Protein AF-A0A7C5HYQ5-F1 (afdb_monomer)

pLDDT: mean 94.08, std 6.91, range [64.81, 98.75]

Mean predicted aligned error: 3.73 Å

Structure (mmCIF, N/CA/C/O backbone):
data_AF-A0A7C5HYQ5-F1
#
_entry.id   AF-A0A7C5HYQ5-F1
#
loop_
_atom_site.group_PDB
_atom_site.id
_atom_site.type_symbol
_atom_site.label_atom_id
_atom_site.label_alt_id
_atom_site.label_comp_id
_atom_site.label_asym_id
_atom_site.label_entity_id
_atom_site.label_seq_id
_atom_site.pdbx_PDB_ins_code
_atom_site.Cartn_x
_atom_site.Cartn_y
_atom_site.Cartn_z
_atom_site.occupancy
_atom_site.B_iso_or_equiv
_atom_site.auth_seq_id
_atom_site.auth_comp_id
_atom_site.auth_asym_id
_atom_site.auth_atom_id
_atom_site.pdbx_PDB_model_num
ATOM 1 N N . MET A 1 1 ? 16.938 24.175 1.590 1.00 78.00 1 MET A N 1
ATOM 2 C CA . MET A 1 1 ? 16.754 23.064 0.630 1.00 78.00 1 MET A CA 1
ATOM 3 C C . MET A 1 1 ? 16.120 21.910 1.388 1.00 78.00 1 MET A C 1
ATOM 5 O O . MET A 1 1 ? 16.580 21.630 2.487 1.00 78.00 1 MET A O 1
ATOM 9 N N . PHE A 1 2 ? 15.041 21.316 0.879 1.00 92.00 2 PHE A N 1
ATOM 10 C CA . PHE A 1 2 ? 14.343 20.216 1.556 1.00 92.00 2 PHE A CA 1
ATOM 11 C C . PHE A 1 2 ? 14.995 18.871 1.205 1.00 92.00 2 PHE A C 1
ATOM 13 O O . PHE A 1 2 ? 15.490 18.707 0.092 1.00 92.00 2 PHE A O 1
ATOM 20 N N . GLN A 1 3 ? 15.008 17.929 2.150 1.00 93.75 3 GLN A N 1
ATOM 21 C CA . GLN A 1 3 ? 15.543 16.574 1.974 1.00 93.75 3 GLN A CA 1
ATOM 22 C C . GLN A 1 3 ? 14.424 15.535 2.110 1.00 93.75 3 GLN A C 1
ATOM 24 O O . GLN A 1 3 ? 13.408 15.799 2.756 1.00 93.75 3 GLN A O 1
ATOM 29 N N . ARG A 1 4 ? 14.619 14.346 1.525 1.00 94.75 4 ARG A N 1
ATOM 30 C CA . ARG A 1 4 ? 13.696 13.216 1.703 1.00 94.75 4 ARG A CA 1
ATOM 31 C C . ARG A 1 4 ? 13.694 12.718 3.149 1.00 94.75 4 ARG A C 1
ATOM 33 O O . ARG A 1 4 ? 14.710 12.782 3.840 1.00 94.75 4 ARG A O 1
ATOM 40 N N . LEU A 1 5 ? 12.570 12.152 3.580 1.00 95.19 5 LEU A N 1
ATOM 41 C CA . LEU A 1 5 ? 12.457 11.532 4.900 1.00 95.19 5 LEU A CA 1
ATOM 42 C C . LEU A 1 5 ? 13.320 10.264 4.982 1.00 95.19 5 LEU A C 1
ATOM 44 O O . LEU A 1 5 ? 13.387 9.480 4.025 1.00 95.19 5 LEU A O 1
ATOM 48 N N . ARG A 1 6 ? 13.954 10.033 6.138 1.00 94.50 6 ARG A N 1
ATOM 49 C CA . ARG A 1 6 ? 14.687 8.788 6.419 1.00 94.50 6 ARG A CA 1
ATOM 50 C C . ARG A 1 6 ? 13.761 7.586 6.189 1.00 94.50 6 ARG A C 1
ATOM 52 O O . ARG A 1 6 ? 12.589 7.634 6.536 1.00 94.50 6 ARG A O 1
ATOM 59 N N . GLY A 1 7 ? 14.284 6.537 5.555 1.00 94.25 7 GLY A N 1
ATOM 60 C CA . GLY A 1 7 ? 13.516 5.327 5.222 1.00 94.25 7 GLY A CA 1
ATOM 61 C C . GLY A 1 7 ? 12.659 5.415 3.948 1.00 94.25 7 GLY A C 1
ATOM 62 O O . GLY A 1 7 ? 12.177 4.392 3.473 1.00 94.25 7 GLY A O 1
ATOM 63 N N . THR A 1 8 ? 12.512 6.593 3.328 1.00 95.62 8 THR A N 1
ATOM 64 C CA . THR A 1 8 ? 11.744 6.761 2.073 1.00 95.62 8 THR A CA 1
ATOM 65 C C . THR A 1 8 ? 12.644 6.780 0.838 1.00 95.62 8 THR A C 1
ATOM 67 O O . THR A 1 8 ? 13.840 7.033 0.953 1.00 95.62 8 THR A O 1
ATOM 70 N N . ARG A 1 9 ? 12.107 6.499 -0.356 1.00 95.75 9 ARG A N 1
ATOM 71 C CA . ARG A 1 9 ? 12.873 6.478 -1.615 1.00 95.75 9 ARG A CA 1
ATOM 72 C C . ARG A 1 9 ? 12.172 7.288 -2.697 1.00 95.75 9 ARG A C 1
ATOM 74 O O . ARG A 1 9 ? 10.980 7.082 -2.929 1.00 95.75 9 ARG A O 1
ATOM 81 N N . ASP A 1 10 ? 12.948 8.119 -3.379 1.00 96.31 10 ASP A N 1
ATOM 82 C CA . ASP A 1 10 ? 12.584 8.683 -4.674 1.00 96.31 10 ASP A CA 1
ATOM 83 C C . ASP A 1 10 ? 13.020 7.701 -5.765 1.00 96.31 10 ASP A C 1
ATOM 85 O O . ASP A 1 10 ? 14.042 7.035 -5.618 1.00 96.31 10 ASP A O 1
ATOM 89 N N . PHE A 1 11 ? 12.226 7.575 -6.826 1.00 96.50 11 PHE A N 1
ATOM 90 C CA . PHE A 1 11 ? 12.563 6.750 -7.986 1.00 96.50 11 PHE A CA 1
ATOM 91 C C . PHE A 1 11 ? 12.657 7.663 -9.201 1.00 96.50 11 PHE A C 1
ATOM 93 O O . PHE A 1 11 ? 11.637 8.177 -9.670 1.00 96.50 11 PHE A O 1
ATOM 100 N N . TYR A 1 12 ? 13.871 7.864 -9.705 1.00 97.44 12 TYR A N 1
ATOM 101 C CA . TYR A 1 12 ? 14.110 8.652 -10.912 1.00 97.44 12 TYR A CA 1
ATOM 102 C C . TYR A 1 12 ? 13.718 7.860 -12.173 1.00 97.44 12 TYR A C 1
ATOM 104 O O . TYR A 1 12 ? 13.448 6.659 -12.078 1.00 97.44 12 TYR A O 1
ATOM 112 N N . PRO A 1 13 ? 13.641 8.490 -13.364 1.00 98.44 13 PRO A N 1
ATOM 113 C CA . PRO A 1 13 ? 13.086 7.850 -14.559 1.00 98.44 13 PRO A CA 1
ATOM 114 C C . PRO A 1 13 ? 13.658 6.463 -14.885 1.00 98.44 13 PRO A C 1
ATOM 116 O O . PRO A 1 13 ? 12.893 5.554 -15.201 1.00 98.44 13 PRO A O 1
ATOM 119 N N . GLU A 1 14 ? 14.969 6.268 -14.751 1.00 97.94 14 GLU A N 1
ATOM 120 C CA . GLU A 1 14 ? 15.638 4.987 -15.025 1.00 97.94 14 GLU A CA 1
ATOM 121 C C . GLU A 1 14 ? 15.231 3.891 -14.025 1.00 97.94 14 GLU A C 1
ATOM 123 O O . GLU A 1 14 ? 14.834 2.789 -14.414 1.00 97.94 14 GLU A O 1
ATOM 128 N N . GLU A 1 15 ? 15.235 4.209 -12.728 1.00 98.00 15 GLU A N 1
ATOM 129 C CA . GLU A 1 15 ? 14.816 3.291 -11.663 1.00 98.00 15 GLU A CA 1
ATOM 130 C C . GLU A 1 15 ? 13.320 2.970 -11.762 1.00 98.00 15 GLU A C 1
ATOM 132 O O . GLU A 1 15 ? 12.889 1.827 -11.573 1.00 98.00 15 GLU A O 1
ATOM 137 N N . MET A 1 16 ? 12.512 3.977 -12.099 1.00 98.19 16 MET A N 1
ATOM 138 C CA . MET A 1 16 ? 11.075 3.820 -12.267 1.00 98.19 16 MET A CA 1
ATOM 139 C C . MET A 1 16 ? 10.743 2.987 -13.511 1.00 98.19 16 MET A C 1
ATOM 141 O O . MET A 1 16 ? 9.811 2.184 -13.468 1.00 98.19 16 MET A O 1
ATOM 145 N N . ALA A 1 17 ? 11.519 3.100 -14.593 1.00 98.50 17 ALA A N 1
ATOM 146 C CA . ALA A 1 17 ? 11.376 2.248 -15.772 1.00 98.50 17 ALA A CA 1
ATOM 147 C C . ALA A 1 17 ? 11.637 0.771 -15.433 1.00 98.50 17 ALA A C 1
ATOM 149 O O . ALA A 1 17 ? 10.830 -0.098 -15.779 1.00 98.50 17 ALA A O 1
ATOM 150 N N . ALA A 1 18 ? 12.709 0.486 -14.686 1.00 98.19 18 ALA A N 1
ATOM 151 C CA . ALA A 1 18 ? 13.002 -0.863 -14.207 1.00 98.19 18 ALA A CA 1
ATOM 152 C C . ALA A 1 18 ? 11.884 -1.400 -13.295 1.00 98.19 18 ALA A C 1
ATOM 154 O O . ALA A 1 18 ? 11.398 -2.519 -13.487 1.00 98.19 18 ALA A O 1
ATOM 155 N N . ARG A 1 19 ? 11.401 -0.581 -12.353 1.00 97.88 19 ARG A N 1
ATOM 156 C CA . ARG A 1 19 ? 10.282 -0.935 -11.468 1.00 97.88 19 ARG A CA 1
ATOM 157 C C . ARG A 1 19 ? 8.997 -1.228 -12.244 1.00 97.88 19 ARG A C 1
ATOM 159 O O . ARG A 1 19 ? 8.334 -2.229 -11.978 1.00 97.88 19 ARG A O 1
ATOM 166 N N . ASN A 1 20 ? 8.665 -0.396 -13.229 1.00 98.38 20 ASN A N 1
ATOM 167 C CA . ASN A 1 20 ? 7.489 -0.582 -14.075 1.00 98.38 20 ASN A CA 1
ATOM 168 C C . ASN A 1 20 ? 7.566 -1.872 -14.892 1.00 98.38 20 ASN A C 1
A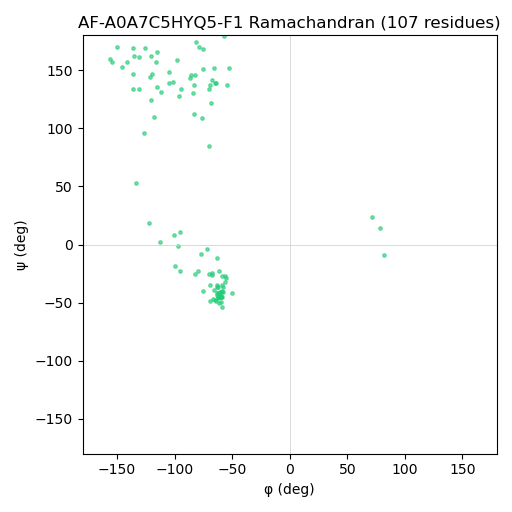TOM 170 O O . ASN A 1 20 ? 6.551 -2.552 -15.034 1.00 98.38 20 ASN A O 1
ATOM 174 N N . LYS A 1 21 ? 8.757 -2.254 -15.373 1.00 98.62 21 LYS A N 1
ATOM 175 C CA . LYS A 1 21 ? 8.964 -3.538 -16.057 1.00 98.62 21 LYS A CA 1
ATOM 176 C C . LYS A 1 21 ? 8.618 -4.721 -15.147 1.00 98.62 21 LYS A C 1
ATOM 178 O O . LYS A 1 21 ? 7.902 -5.622 -15.576 1.00 98.62 21 LYS A O 1
ATOM 183 N N . VAL A 1 22 ? 9.064 -4.699 -13.890 1.00 98.50 22 VAL A N 1
ATOM 184 C CA . VAL A 1 22 ? 8.735 -5.745 -12.904 1.00 98.50 22 VAL A CA 1
ATOM 185 C C . VAL A 1 22 ? 7.237 -5.760 -12.597 1.00 98.50 22 VAL A C 1
ATOM 187 O O . VAL A 1 22 ? 6.605 -6.812 -12.654 1.00 98.50 22 VAL A O 1
ATOM 190 N N . PHE A 1 23 ? 6.642 -4.598 -12.325 1.00 98.38 23 PHE A N 1
ATOM 191 C CA . PHE A 1 23 ? 5.215 -4.500 -12.008 1.00 98.38 23 PHE A CA 1
ATOM 192 C C . PHE A 1 23 ? 4.324 -4.939 -13.170 1.00 98.38 23 PHE A C 1
ATOM 194 O O . PHE A 1 23 ? 3.294 -5.566 -12.937 1.00 98.38 23 PHE A O 1
ATOM 201 N N . LYS A 1 24 ? 4.732 -4.669 -14.414 1.00 98.69 24 LYS A N 1
ATOM 202 C CA . LYS A 1 24 ? 4.058 -5.179 -15.609 1.00 98.69 24 LYS A CA 1
ATOM 203 C C . LYS A 1 24 ? 4.034 -6.710 -15.622 1.00 98.69 24 LYS A C 1
ATOM 205 O O . LYS A 1 24 ? 2.963 -7.284 -15.760 1.00 98.69 24 LYS A O 1
ATOM 210 N N . ILE A 1 25 ? 5.174 -7.363 -15.388 1.00 98.75 25 ILE A N 1
ATOM 211 C CA . ILE A 1 25 ? 5.256 -8.833 -15.347 1.00 98.75 25 ILE A CA 1
ATOM 212 C C . ILE A 1 25 ? 4.366 -9.408 -14.237 1.00 98.75 25 ILE A C 1
ATOM 214 O O . ILE A 1 25 ? 3.689 -10.412 -14.459 1.00 98.75 25 ILE A O 1
ATOM 218 N N . ILE A 1 26 ? 4.338 -8.779 -13.056 1.00 98.56 26 ILE A N 1
ATOM 219 C CA . ILE A 1 26 ? 3.481 -9.209 -11.939 1.00 98.56 26 ILE A CA 1
ATOM 220 C C . ILE A 1 26 ? 2.003 -9.137 -12.336 1.00 98.56 26 ILE A C 1
ATOM 222 O O . ILE A 1 26 ? 1.300 -10.136 -12.184 1.00 98.56 26 ILE A O 1
ATOM 226 N N . ARG A 1 27 ? 1.548 -7.998 -12.882 1.00 98.69 27 ARG A N 1
ATOM 227 C CA . ARG A 1 27 ? 0.157 -7.817 -13.335 1.00 98.69 27 ARG A CA 1
ATOM 228 C C . ARG A 1 27 ? -0.226 -8.833 -14.399 1.00 98.69 27 ARG A C 1
ATOM 230 O O . ARG A 1 27 ? -1.160 -9.598 -14.192 1.00 98.69 27 ARG A O 1
ATOM 237 N N . GLU A 1 28 ? 0.558 -8.918 -15.473 1.00 98.69 28 GLU A N 1
ATOM 238 C CA . GLU A 1 28 ? 0.298 -9.853 -16.573 1.00 98.69 28 GLU A CA 1
ATOM 239 C C . GLU A 1 28 ? 0.256 -11.303 -16.078 1.00 98.69 28 GLU A C 1
ATOM 241 O O . GLU A 1 28 ? -0.525 -12.116 -16.562 1.00 98.69 28 GLU A O 1
ATOM 246 N N . THR A 1 29 ? 1.096 -11.653 -15.101 1.00 98.75 29 THR A N 1
ATOM 247 C CA . THR A 1 29 ? 1.079 -12.990 -14.503 1.00 98.75 29 THR A CA 1
ATOM 248 C C . THR A 1 29 ? -0.184 -13.216 -13.685 1.00 98.75 29 THR A C 1
ATOM 250 O O . THR A 1 29 ? -0.844 -14.228 -13.888 1.00 98.75 29 THR A O 1
ATOM 253 N N . ALA A 1 30 ? -0.564 -12.292 -12.805 1.00 98.69 30 ALA A N 1
ATOM 254 C CA . ALA A 1 30 ? -1.783 -12.414 -12.010 1.00 98.69 30 ALA A CA 1
ATOM 255 C C . ALA A 1 30 ? -3.038 -12.525 -12.901 1.00 98.69 30 ALA A C 1
ATOM 257 O O . ALA A 1 30 ? -3.865 -13.422 -12.707 1.00 98.69 30 ALA A O 1
ATOM 258 N N . GLU A 1 31 ? -3.127 -11.685 -13.934 1.00 98.38 31 GLU A N 1
ATOM 259 C CA . GLU A 1 31 ? -4.221 -11.662 -14.910 1.00 98.38 31 GLU A CA 1
ATOM 260 C C . GLU A 1 31 ? -4.312 -12.962 -15.718 1.00 98.38 31 GLU A C 1
ATOM 262 O O . GLU A 1 31 ? -5.406 -13.505 -15.873 1.00 98.38 31 GLU A O 1
ATOM 267 N N . ARG A 1 32 ? -3.179 -13.539 -16.158 1.00 98.62 32 ARG A N 1
ATOM 268 C CA . ARG A 1 32 ? -3.162 -14.857 -16.830 1.00 98.62 32 ARG A CA 1
ATOM 269 C C . ARG A 1 32 ? -3.738 -15.976 -15.964 1.00 98.62 32 ARG A C 1
ATOM 271 O O . ARG A 1 32 ? -4.253 -16.954 -16.496 1.00 98.62 32 ARG A O 1
ATOM 278 N N . TYR A 1 33 ? -3.666 -15.837 -14.642 1.00 98.50 33 TYR A N 1
ATOM 279 C CA . TYR A 1 33 ? -4.268 -16.770 -13.692 1.00 98.50 33 TYR A CA 1
ATOM 280 C C . TYR A 1 33 ? -5.660 -16.321 -13.223 1.00 98.50 33 TYR A C 1
ATOM 282 O O . TYR A 1 33 ? -6.201 -16.917 -12.295 1.00 98.50 33 TYR A O 1
ATOM 290 N N . GLY A 1 34 ? -6.278 -15.311 -13.836 1.00 98.25 34 GLY A N 1
ATOM 291 C CA . GLY A 1 34 ? -7.633 -14.859 -13.512 1.00 98.25 34 GLY A CA 1
ATOM 292 C C . GLY A 1 34 ? -7.753 -14.137 -12.168 1.00 98.25 34 GLY A C 1
ATOM 293 O O . GLY A 1 34 ? -8.826 -14.154 -11.567 1.00 98.25 34 GLY A O 1
ATOM 294 N N . PHE A 1 35 ? -6.662 -13.559 -11.658 1.00 98.75 35 PHE A N 1
ATOM 295 C CA . PHE A 1 35 ? -6.731 -12.619 -10.542 1.00 98.75 35 PHE A CA 1
ATOM 296 C C . PHE A 1 35 ? -7.096 -11.218 -11.048 1.00 98.75 35 PHE A C 1
ATOM 298 O O . PHE A 1 35 ? -6.677 -10.811 -12.128 1.00 98.75 35 PHE A O 1
ATOM 305 N N . VAL A 1 36 ? -7.848 -10.472 -10.241 1.00 97.94 36 VAL A N 1
ATOM 306 C CA . VAL A 1 36 ? -8.310 -9.110 -10.544 1.00 97.94 36 VAL A CA 1
ATOM 307 C C . VAL A 1 36 ? -7.619 -8.112 -9.615 1.00 97.94 36 VAL A C 1
ATOM 309 O O . VAL A 1 36 ? -7.560 -8.340 -8.403 1.00 97.94 36 VAL A O 1
ATOM 312 N N . GLU A 1 37 ? -7.073 -7.027 -10.172 1.00 98.31 37 GLU A N 1
ATOM 313 C CA . GLU A 1 37 ? -6.364 -6.007 -9.389 1.00 98.31 37 GLU A CA 1
ATOM 314 C C . GLU A 1 37 ? -7.356 -5.219 -8.526 1.00 98.31 37 GLU A C 1
ATOM 316 O O . GLU A 1 37 ? -8.414 -4.789 -8.990 1.00 98.31 37 GLU A O 1
ATOM 321 N N . ILE A 1 38 ? -7.007 -5.018 -7.258 1.00 97.94 38 ILE A N 1
ATOM 322 C CA . ILE A 1 38 ? -7.766 -4.207 -6.305 1.00 97.94 38 ILE A CA 1
ATOM 323 C C . ILE A 1 38 ? -6.841 -3.230 -5.580 1.00 97.94 38 ILE A C 1
ATOM 325 O O . ILE A 1 38 ? -5.626 -3.422 -5.499 1.00 97.94 38 ILE A O 1
ATOM 329 N N . VAL A 1 39 ? -7.429 -2.191 -4.993 1.00 97.06 39 VAL A N 1
ATOM 330 C CA . VAL A 1 39 ? -6.715 -1.216 -4.168 1.00 97.06 39 VAL A CA 1
ATOM 331 C C . VAL A 1 39 ? -7.617 -0.723 -3.039 1.00 97.06 39 VAL A C 1
ATOM 333 O O . VAL A 1 39 ? -8.843 -0.713 -3.165 1.00 97.06 39 VAL A O 1
ATOM 336 N N . SER A 1 40 ? -7.009 -0.301 -1.936 1.00 96.25 40 SER A N 1
ATOM 337 C CA . SER A 1 40 ? -7.658 0.461 -0.869 1.00 96.25 40 SER A CA 1
ATOM 338 C C . SER A 1 40 ? -6.874 1.753 -0.619 1.00 96.25 40 SER A C 1
ATOM 340 O O . SER A 1 40 ? -5.757 1.903 -1.124 1.00 96.25 40 SER A O 1
ATOM 342 N N . PRO A 1 41 ? -7.416 2.702 0.163 1.00 96.94 41 PRO A N 1
ATOM 343 C CA . PRO A 1 41 ? -6.631 3.831 0.643 1.00 96.94 41 PRO A CA 1
ATOM 344 C C . PRO A 1 41 ? -5.347 3.369 1.346 1.00 96.94 41 PRO A C 1
ATOM 346 O O . PRO A 1 41 ? -5.309 2.292 1.938 1.00 96.94 41 PRO A O 1
ATOM 349 N N . ALA A 1 42 ? -4.310 4.211 1.311 1.00 96.81 42 ALA A N 1
ATOM 350 C CA . ALA A 1 42 ? -3.045 3.963 2.011 1.00 96.81 42 ALA A CA 1
ATOM 351 C C . ALA A 1 42 ? -3.155 4.104 3.542 1.00 96.81 42 ALA A C 1
ATOM 353 O O . ALA A 1 42 ? -2.169 3.885 4.242 1.00 96.81 42 ALA A O 1
ATOM 354 N N . ILE A 1 43 ? -4.333 4.494 4.036 1.00 97.12 43 ILE A N 1
ATOM 355 C CA . ILE A 1 43 ? -4.655 4.632 5.451 1.00 97.12 43 ILE A CA 1
ATOM 356 C C . ILE A 1 43 ? -5.811 3.710 5.837 1.00 97.12 43 ILE A C 1
ATOM 358 O O . ILE A 1 43 ? -6.733 3.502 5.047 1.00 97.12 43 ILE A O 1
ATOM 362 N N . GLU A 1 44 ? -5.776 3.209 7.065 1.00 96.25 44 GLU A N 1
ATOM 363 C CA . GLU A 1 44 ? -6.841 2.422 7.698 1.00 96.25 44 GLU A CA 1
ATOM 364 C C . GLU A 1 44 ? -7.058 2.891 9.138 1.00 96.25 44 GLU A C 1
ATOM 366 O O . GLU A 1 44 ? -6.253 3.657 9.676 1.00 96.25 44 GLU A O 1
ATOM 371 N N . SER A 1 45 ? -8.138 2.432 9.781 1.00 95.44 45 SER A N 1
ATOM 372 C CA . SER A 1 45 ? -8.229 2.585 11.235 1.00 95.44 45 SER A CA 1
ATOM 373 C C . SER A 1 45 ? -7.117 1.781 11.899 1.00 95.44 45 SER A C 1
ATOM 375 O O . SER A 1 45 ? -6.838 0.643 11.507 1.00 95.44 45 SER A O 1
ATOM 377 N N . PHE A 1 46 ? -6.503 2.357 12.931 1.00 94.31 46 PHE A N 1
ATOM 378 C CA . PHE A 1 46 ? -5.470 1.650 13.678 1.00 94.31 46 PHE A CA 1
ATOM 379 C C . PHE A 1 46 ? -6.015 0.342 14.278 1.00 94.31 46 PHE A C 1
ATOM 381 O O . PHE A 1 46 ? -5.371 -0.701 14.183 1.00 94.31 46 PHE A O 1
ATOM 388 N N . ASP A 1 47 ? -7.251 0.367 14.784 1.00 93.06 47 ASP A N 1
ATOM 389 C CA . ASP A 1 47 ? -7.921 -0.796 15.376 1.00 93.06 47 ASP A CA 1
ATOM 390 C C . ASP A 1 47 ? -8.055 -1.980 14.409 1.00 93.06 47 ASP A C 1
ATOM 392 O O . ASP A 1 47 ? -7.953 -3.135 14.827 1.00 93.06 47 ASP A O 1
ATOM 396 N N . LEU A 1 48 ? -8.262 -1.725 13.109 1.00 93.06 48 LEU A N 1
ATOM 397 C CA . LEU A 1 48 ? -8.324 -2.789 12.104 1.00 93.06 48 LEU A CA 1
ATOM 398 C C . LEU A 1 48 ? -6.986 -3.526 12.003 1.00 93.06 48 LEU A C 1
ATOM 400 O O . LEU A 1 48 ? -6.969 -4.755 11.917 1.00 93.06 48 LEU A O 1
ATOM 404 N N . ILE A 1 49 ? -5.886 -2.773 11.996 1.00 91.31 49 ILE A N 1
ATOM 405 C CA . ILE A 1 49 ? -4.532 -3.310 11.839 1.00 91.31 49 ILE A CA 1
ATOM 406 C C . ILE A 1 49 ? -4.055 -3.986 13.129 1.00 91.31 49 ILE A C 1
ATOM 408 O O . ILE A 1 49 ? -3.468 -5.070 13.088 1.00 91.31 49 ILE A O 1
ATOM 412 N N . ALA A 1 50 ? -4.369 -3.395 14.282 1.00 88.56 50 ALA A N 1
ATOM 413 C CA . ALA A 1 50 ? -4.014 -3.935 15.589 1.00 88.56 50 ALA A CA 1
ATOM 414 C C . ALA A 1 50 ? -4.749 -5.243 15.916 1.00 88.56 50 ALA A C 1
ATOM 416 O O . ALA A 1 50 ? -4.249 -6.063 16.673 1.00 88.56 50 ALA A O 1
ATOM 417 N N . LYS A 1 51 ? -5.916 -5.504 15.314 1.00 85.31 51 LYS A N 1
ATOM 418 C CA . LYS A 1 51 ? -6.746 -6.672 15.655 1.00 85.31 51 LYS A CA 1
ATOM 419 C C . LYS A 1 51 ? -6.042 -8.034 15.528 1.00 85.31 51 LYS A C 1
ATOM 421 O O . LYS A 1 51 ? -6.462 -8.986 16.181 1.00 85.31 51 LYS A O 1
ATOM 426 N N . LYS A 1 52 ? -5.034 -8.160 14.661 1.00 70.06 52 LYS A N 1
ATOM 427 C CA . LYS A 1 52 ? -4.269 -9.408 14.447 1.00 70.06 52 LYS A CA 1
ATOM 428 C C . LYS A 1 52 ? -2.815 -9.322 14.900 1.00 70.06 52 LYS A C 1
ATOM 430 O O . LYS A 1 52 ? -2.066 -10.279 14.725 1.00 70.06 52 LYS A O 1
ATOM 435 N N . SER A 1 53 ? -2.437 -8.187 15.457 1.00 69.00 53 SER A N 1
ATOM 436 C CA . SER A 1 53 ? -1.060 -7.814 15.686 1.00 69.00 53 SER A CA 1
ATOM 437 C C . SER A 1 53 ? -0.901 -7.600 17.183 1.00 69.00 53 SER A C 1
ATOM 439 O O . SER A 1 53 ? -1.699 -6.877 17.770 1.00 69.00 53 SER A O 1
ATOM 441 N N . GLY A 1 54 ? 0.044 -8.292 17.818 1.00 68.25 54 GLY A N 1
ATOM 442 C CA . GLY A 1 54 ? 0.250 -8.210 19.269 1.00 68.25 54 GLY A CA 1
ATOM 443 C C . GLY A 1 54 ? 0.520 -6.783 19.772 1.00 68.25 54 GLY A C 1
ATOM 444 O O . GLY A 1 54 ? 0.573 -5.831 18.995 1.00 68.25 54 GLY A O 1
ATOM 445 N N . GLU A 1 55 ? 0.705 -6.635 21.083 1.00 64.81 55 GLU A N 1
ATOM 446 C CA . GLU A 1 55 ? 0.797 -5.323 21.749 1.00 64.81 55 GLU A CA 1
ATOM 447 C C . GLU A 1 55 ? 1.898 -4.404 21.1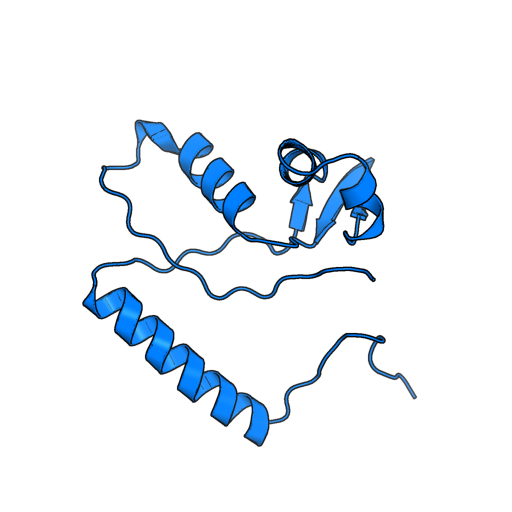75 1.00 64.81 55 GLU A C 1
ATOM 449 O O . GLU A 1 55 ? 1.681 -3.195 21.063 1.00 64.81 55 GLU A O 1
ATOM 454 N N . ASP A 1 56 ? 3.006 -4.972 20.688 1.00 71.19 56 ASP A N 1
ATOM 455 C CA . ASP A 1 56 ? 4.178 -4.229 20.191 1.00 71.19 56 ASP A CA 1
ATOM 456 C C . ASP A 1 56 ? 4.008 -3.622 18.783 1.00 71.19 56 ASP A C 1
ATOM 458 O O . ASP A 1 56 ? 4.824 -2.818 18.337 1.00 71.19 56 ASP A O 1
ATOM 462 N N . ILE A 1 57 ? 2.919 -3.931 18.065 1.00 78.06 57 ILE A N 1
ATOM 463 C CA . ILE A 1 57 ? 2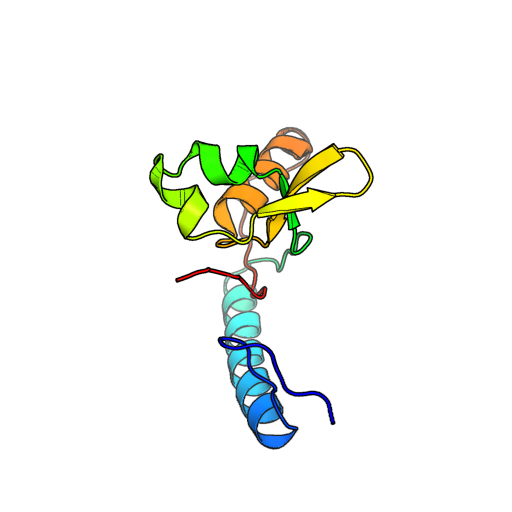.710 -3.451 16.684 1.00 78.06 57 ILE A CA 1
ATOM 464 C C . ILE A 1 57 ? 2.632 -1.917 16.588 1.00 78.06 57 ILE A C 1
ATOM 466 O O . ILE A 1 57 ? 2.851 -1.336 15.526 1.00 78.06 57 ILE A O 1
ATOM 470 N N . ARG A 1 58 ? 2.288 -1.239 17.691 1.00 77.44 58 ARG A N 1
ATOM 471 C CA . ARG A 1 58 ? 2.206 0.227 17.733 1.00 77.44 58 ARG A CA 1
ATOM 472 C C . ARG A 1 58 ? 3.544 0.885 17.454 1.00 77.44 58 ARG A C 1
ATOM 474 O O . ARG A 1 58 ? 3.555 1.923 16.803 1.00 77.44 58 ARG A O 1
ATOM 481 N N . GLU A 1 59 ? 4.632 0.292 17.932 1.00 84.19 59 GLU A N 1
ATOM 482 C CA . GLU A 1 59 ? 5.970 0.850 17.743 1.00 84.19 59 GLU A CA 1
ATOM 483 C C . GLU A 1 59 ? 6.416 0.733 16.285 1.00 84.19 59 GLU A C 1
ATOM 485 O O . GLU A 1 59 ? 7.166 1.572 15.804 1.00 84.19 59 GLU A O 1
ATOM 490 N N . GLU A 1 60 ? 5.876 -0.240 15.549 1.00 89.25 60 GLU A N 1
ATOM 491 C CA . GLU A 1 60 ? 6.264 -0.507 14.166 1.00 89.25 60 GLU A CA 1
ATOM 492 C C . GLU A 1 60 ? 5.344 0.126 13.107 1.00 89.25 60 GLU A C 1
ATOM 494 O O . GLU A 1 60 ? 5.567 -0.016 11.899 1.00 89.25 60 GLU A O 1
ATOM 499 N N . ILE A 1 61 ? 4.281 0.819 13.521 1.00 92.75 61 ILE A N 1
ATOM 500 C CA . ILE A 1 61 ? 3.269 1.387 12.625 1.00 92.75 61 ILE A CA 1
ATOM 501 C C . ILE A 1 61 ? 3.277 2.912 12.704 1.00 92.75 61 ILE A C 1
ATOM 503 O O . ILE A 1 61 ? 3.197 3.508 13.773 1.00 92.75 61 ILE A O 1
ATOM 507 N N . TYR A 1 62 ? 3.217 3.562 11.541 1.00 95.12 62 TYR A N 1
ATOM 508 C CA . TYR A 1 62 ? 2.897 4.988 11.452 1.00 95.12 62 TYR A CA 1
ATOM 509 C C . TYR A 1 62 ? 1.426 5.246 11.809 1.00 95.12 62 TYR A C 1
ATOM 511 O O . TYR A 1 62 ? 0.576 5.321 10.917 1.00 95.12 62 TYR A O 1
ATOM 519 N N . ALA A 1 63 ? 1.127 5.377 13.102 1.00 94.12 63 ALA A N 1
ATOM 520 C CA . ALA A 1 63 ? -0.188 5.728 13.633 1.00 94.12 63 ALA A CA 1
ATOM 521 C C . ALA A 1 63 ? -0.253 7.210 14.038 1.00 94.12 63 ALA A C 1
ATOM 523 O O . ALA A 1 63 ? 0.703 7.760 14.580 1.00 94.12 63 ALA A O 1
ATOM 524 N N . PHE A 1 64 ? -1.378 7.869 13.762 1.00 95.12 64 PHE A N 1
ATOM 525 C CA . PHE A 1 64 ? -1.598 9.279 14.082 1.00 95.12 64 PHE A CA 1
ATOM 526 C C . PHE A 1 64 ? -3.090 9.601 14.205 1.00 95.12 64 PHE A C 1
ATOM 528 O O . PHE A 1 64 ? -3.951 8.877 13.702 1.00 95.12 64 PHE A O 1
ATOM 535 N N . GLU A 1 65 ? -3.398 10.701 14.887 1.00 97.44 65 GLU A N 1
ATOM 536 C CA . GLU A 1 65 ? -4.754 11.235 14.975 1.00 97.44 65 GLU A CA 1
ATOM 537 C C . GLU A 1 65 ? -5.049 12.113 13.753 1.00 97.44 65 GLU A C 1
ATOM 539 O O . GLU A 1 65 ? -4.250 12.976 13.377 1.00 97.44 65 GLU A O 1
ATOM 544 N N . ASP A 1 66 ? -6.184 11.877 13.098 1.00 96.69 66 ASP A N 1
ATOM 545 C CA . ASP A 1 66 ? -6.653 12.753 12.030 1.00 96.69 66 ASP A CA 1
ATOM 546 C C . ASP A 1 66 ? -7.382 13.992 12.578 1.00 96.69 66 ASP A C 1
ATOM 548 O O . ASP A 1 66 ? -7.664 14.118 13.765 1.00 96.69 66 ASP A O 1
ATOM 552 N N . LYS A 1 67 ? -7.751 14.928 11.696 1.00 97.31 67 LYS A N 1
ATOM 553 C CA . LYS A 1 67 ? -8.466 16.156 12.100 1.00 97.31 67 LYS A CA 1
ATOM 554 C C . LYS A 1 67 ? -9.851 15.908 12.721 1.00 97.31 67 LYS A C 1
ATOM 556 O O . LYS A 1 67 ? -10.460 16.853 13.210 1.00 97.31 67 LYS A O 1
ATOM 561 N N . GLY A 1 68 ? -10.376 14.686 12.635 1.00 96.19 68 GLY A N 1
ATOM 562 C CA . GLY A 1 68 ? -11.652 14.278 13.214 1.00 96.19 68 GLY A CA 1
ATOM 563 C C . GLY A 1 68 ? -11.509 13.517 14.532 1.00 96.19 68 GLY A C 1
ATOM 564 O O . GLY A 1 68 ? -12.506 12.967 14.994 1.00 96.19 68 GLY A O 1
ATOM 565 N N . GLY A 1 69 ? -10.308 13.443 15.113 1.00 96.38 69 GLY A N 1
ATOM 566 C CA . GLY A 1 69 ? -10.062 12.736 16.370 1.00 96.38 69 GLY A CA 1
ATOM 567 C C . GLY A 1 69 ? -9.971 11.216 16.231 1.00 96.38 69 GLY A C 1
ATOM 568 O O . GLY A 1 69 ? -10.083 10.498 17.222 1.00 96.38 69 GLY A O 1
ATOM 569 N N . ARG A 1 70 ? -9.822 10.686 15.009 1.00 96.56 70 ARG A N 1
ATOM 570 C CA . ARG A 1 70 ? -9.731 9.239 14.771 1.00 96.56 70 ARG A CA 1
ATOM 571 C C . ARG A 1 70 ? -8.277 8.807 14.730 1.00 96.56 70 ARG A C 1
ATOM 573 O O . ARG A 1 70 ? -7.481 9.388 13.994 1.00 96.56 70 ARG A O 1
ATOM 580 N N . THR A 1 71 ? -7.951 7.725 15.430 1.00 95.94 71 THR A N 1
ATOM 581 C CA . THR A 1 71 ? -6.649 7.068 15.295 1.00 95.94 71 THR A CA 1
ATOM 582 C C . THR A 1 71 ? -6.608 6.259 13.998 1.00 95.94 71 THR A C 1
ATOM 584 O O . THR A 1 71 ? -7.256 5.216 13.860 1.00 95.94 71 THR A O 1
ATOM 587 N N . ILE A 1 72 ? -5.834 6.747 13.036 1.00 96.88 72 ILE A N 1
ATOM 588 C CA . ILE A 1 72 ? -5.583 6.089 11.755 1.00 96.88 72 ILE A CA 1
ATOM 589 C C . ILE A 1 72 ? -4.111 5.709 11.643 1.00 96.88 72 ILE A C 1
ATOM 591 O O . ILE A 1 72 ? -3.270 6.175 12.409 1.00 96.88 72 ILE A O 1
ATOM 595 N N . CYS A 1 73 ? -3.786 4.856 10.682 1.00 96.06 73 CYS A N 1
ATOM 596 C CA . CYS A 1 73 ? -2.404 4.527 10.377 1.00 96.06 73 CYS A CA 1
ATOM 597 C C . CYS A 1 73 ? -2.162 4.381 8.883 1.00 96.06 73 CYS A C 1
ATOM 599 O O . CYS A 1 73 ? -3.088 4.091 8.125 1.00 96.06 73 CYS A O 1
ATOM 601 N N . LEU A 1 74 ? -0.907 4.554 8.463 1.00 96.88 74 LEU A N 1
ATOM 602 C CA . LEU A 1 74 ? -0.469 4.058 7.161 1.00 96.88 74 LEU A CA 1
ATOM 603 C C . LEU A 1 74 ? -0.439 2.527 7.191 1.00 96.88 74 LEU A C 1
ATOM 605 O O . LEU A 1 74 ? 0.033 1.934 8.158 1.00 96.88 74 LEU A O 1
ATOM 609 N N . ILE A 1 75 ? -0.925 1.890 6.126 1.00 94.62 75 ILE A N 1
ATOM 610 C CA . ILE A 1 75 ? -1.059 0.429 6.083 1.00 94.62 75 ILE A CA 1
ATOM 611 C C . ILE A 1 75 ? 0.314 -0.284 6.049 1.00 94.62 75 ILE A C 1
ATOM 613 O O . ILE A 1 75 ? 1.083 -0.064 5.103 1.00 94.62 75 ILE A O 1
ATOM 617 N N . PRO A 1 76 ? 0.629 -1.176 7.013 1.00 93.88 76 PRO A N 1
ATOM 618 C CA . PRO A 1 76 ? 1.874 -1.955 6.999 1.00 93.88 76 PRO A CA 1
ATOM 619 C C . PRO A 1 76 ? 1.794 -3.202 6.115 1.00 93.88 76 PRO A C 1
ATOM 621 O O . PRO A 1 76 ? 2.797 -3.661 5.578 1.00 93.88 76 PRO A O 1
ATOM 624 N N . GLU A 1 77 ? 0.586 -3.718 5.909 1.00 92.38 77 GLU A N 1
ATOM 625 C CA . GLU A 1 77 ? 0.283 -4.833 5.021 1.00 92.38 77 GLU A CA 1
ATOM 626 C C . GLU A 1 77 ? -1.138 -4.688 4.456 1.00 92.38 77 GLU A C 1
ATOM 628 O O . GLU A 1 77 ? -1.910 -3.831 4.893 1.00 92.38 77 GLU A O 1
ATOM 633 N N . PHE A 1 78 ? -1.497 -5.508 3.466 1.00 94.81 78 PHE A N 1
ATOM 634 C CA . PHE A 1 78 ? -2.767 -5.367 2.746 1.00 94.81 78 PHE A CA 1
ATOM 635 C C . PHE A 1 78 ? -3.869 -6.331 3.209 1.00 94.81 78 PHE A C 1
ATOM 637 O O . PHE A 1 78 ? -5.051 -6.093 2.954 1.00 94.81 78 PHE A O 1
ATOM 644 N N . THR A 1 79 ? -3.524 -7.421 3.898 1.00 94.12 79 THR A N 1
ATOM 645 C CA . THR A 1 79 ? -4.478 -8.489 4.245 1.00 94.12 79 THR A CA 1
ATOM 646 C C . THR A 1 79 ? -5.661 -8.005 5.102 1.00 94.12 79 THR A C 1
ATOM 648 O O . THR A 1 79 ? -6.800 -8.411 4.820 1.00 94.12 79 THR A O 1
ATOM 651 N N . PRO A 1 80 ? -5.475 -7.126 6.113 1.00 94.31 80 PRO A N 1
ATOM 652 C CA . PRO A 1 80 ? -6.588 -6.571 6.883 1.00 94.31 80 PRO A CA 1
ATOM 653 C C . PRO A 1 80 ? -7.543 -5.736 6.019 1.00 94.31 80 PRO A C 1
ATOM 655 O O . PRO A 1 80 ? -8.761 -5.904 6.121 1.00 94.31 80 PRO A O 1
ATOM 658 N N . SER A 1 81 ? -7.008 -4.915 5.109 1.00 96.06 81 SER A N 1
ATOM 659 C CA . SER A 1 81 ? -7.798 -4.125 4.156 1.00 96.06 81 SER A CA 1
ATOM 660 C C . SER A 1 81 ? -8.621 -5.017 3.230 1.00 96.06 81 SER A C 1
ATOM 662 O O . SER A 1 81 ? -9.821 -4.794 3.071 1.00 96.06 81 SER A O 1
ATOM 664 N N . VAL A 1 82 ? -8.026 -6.086 2.687 1.00 96.75 82 VAL A N 1
ATOM 665 C CA . VAL A 1 82 ? -8.751 -7.073 1.866 1.00 96.75 82 VAL A CA 1
ATOM 666 C C . VAL A 1 82 ? -9.864 -7.744 2.672 1.00 96.75 82 VAL A C 1
ATOM 668 O O . VAL A 1 82 ? -10.995 -7.848 2.199 1.00 96.75 82 VAL A O 1
ATOM 671 N N . SER A 1 83 ? -9.581 -8.143 3.913 1.00 95.31 83 SER A N 1
ATOM 672 C CA . SER A 1 83 ? -10.576 -8.760 4.801 1.00 95.31 83 SER A CA 1
ATOM 673 C C . SER A 1 83 ? -11.761 -7.820 5.053 1.00 95.31 83 SER A C 1
ATOM 675 O O . SER A 1 83 ? -12.914 -8.240 4.950 1.00 95.31 83 SER A O 1
ATOM 677 N N . ARG A 1 84 ? -11.489 -6.532 5.311 1.00 96.75 84 ARG A N 1
ATOM 678 C CA . ARG A 1 84 ? -12.510 -5.485 5.466 1.00 96.75 84 ARG A CA 1
ATOM 679 C C . ARG A 1 84 ? -13.324 -5.292 4.184 1.00 96.75 84 ARG A C 1
ATOM 681 O O . ARG A 1 84 ? -14.548 -5.210 4.247 1.00 96.75 84 ARG A O 1
ATOM 688 N N . MET A 1 85 ? -12.669 -5.239 3.023 1.00 97.50 85 MET A N 1
ATOM 689 C CA . MET A 1 85 ? -13.339 -5.099 1.724 1.00 97.50 85 MET A CA 1
ATOM 690 C C . MET A 1 85 ? -14.301 -6.261 1.450 1.00 97.50 85 MET A C 1
ATOM 692 O O . MET A 1 85 ? -15.440 -6.022 1.048 1.00 97.50 85 MET A O 1
ATOM 696 N N . ILE A 1 86 ? -13.870 -7.501 1.710 1.00 97.25 86 ILE A N 1
ATOM 697 C CA . ILE A 1 86 ? -14.716 -8.692 1.554 1.00 97.25 86 ILE A CA 1
ATOM 698 C C . ILE A 1 86 ? -15.885 -8.645 2.536 1.00 97.25 86 ILE A C 1
ATOM 700 O O . ILE A 1 86 ? -17.026 -8.823 2.120 1.00 97.25 86 ILE A O 1
ATOM 704 N N . ALA A 1 87 ? -15.626 -8.376 3.819 1.00 96.19 87 ALA A N 1
ATOM 705 C CA . ALA A 1 87 ? -16.663 -8.341 4.849 1.00 96.19 87 ALA A CA 1
ATOM 706 C C . ALA A 1 87 ? -17.769 -7.319 4.528 1.00 96.19 87 ALA A C 1
ATOM 708 O O . ALA A 1 87 ? -18.954 -7.633 4.663 1.00 96.19 87 ALA A O 1
ATOM 709 N N . ASN A 1 88 ? -17.390 -6.139 4.026 1.00 97.25 88 ASN A N 1
ATOM 710 C CA . ASN A 1 88 ? -18.322 -5.062 3.687 1.00 97.25 88 ASN A CA 1
ATOM 711 C C . ASN A 1 88 ? -19.239 -5.388 2.501 1.00 97.25 88 ASN A C 1
ATOM 713 O O . ASN A 1 88 ? -20.331 -4.836 2.417 1.00 97.25 88 ASN A O 1
ATOM 717 N N . ARG A 1 89 ? -18.817 -6.270 1.586 1.00 96.94 89 ARG A N 1
ATOM 718 C CA . ARG A 1 89 ? -19.581 -6.626 0.375 1.00 96.94 89 ARG A CA 1
ATOM 719 C C . ARG A 1 89 ? -19.889 -8.118 0.275 1.00 96.94 89 ARG A C 1
ATOM 721 O O . ARG A 1 89 ? -20.242 -8.611 -0.789 1.00 96.94 89 ARG A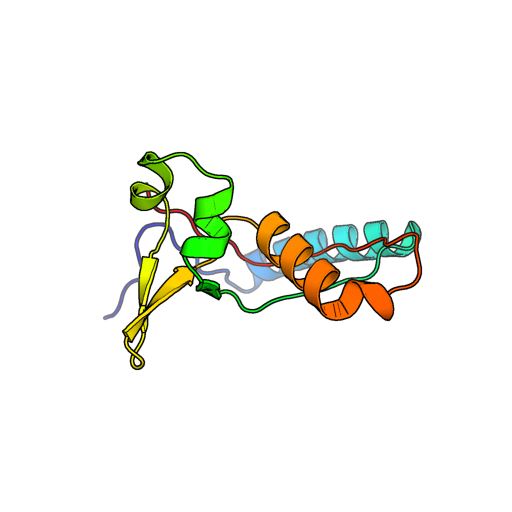 O 1
ATOM 728 N N . GLN A 1 90 ? -19.797 -8.855 1.381 1.00 95.38 90 GLN A N 1
ATOM 729 C CA . GLN A 1 90 ? -19.849 -10.322 1.383 1.00 95.38 90 GLN A CA 1
ATOM 730 C C . GLN A 1 90 ? -21.104 -10.920 0.722 1.00 95.38 90 GLN A C 1
ATOM 732 O O . GLN A 1 90 ? -21.035 -12.023 0.192 1.00 95.38 90 GLN A O 1
ATOM 737 N N . LYS A 1 91 ? -22.238 -10.201 0.751 1.00 95.56 91 LYS A N 1
ATOM 738 C CA . LYS A 1 91 ? -23.514 -10.633 0.152 1.00 95.56 91 LYS A CA 1
ATOM 739 C C . LYS A 1 91 ? -23.577 -10.409 -1.363 1.00 95.56 91 LYS A C 1
ATOM 741 O O . LYS A 1 91 ? -24.362 -11.063 -2.034 1.00 95.56 91 LYS A O 1
ATOM 746 N N . GLU A 1 92 ? -22.773 -9.486 -1.885 1.00 96.50 92 GLU A N 1
ATOM 747 C CA . GLU A 1 92 ? -22.720 -9.112 -3.306 1.00 96.50 92 GLU A CA 1
ATOM 748 C C . GLU A 1 92 ? -21.614 -9.861 -4.061 1.00 96.50 92 GLU A C 1
ATOM 750 O O . GLU A 1 92 ? -21.638 -9.967 -5.284 1.00 96.50 92 GLU A O 1
ATOM 755 N N . LEU A 1 93 ? -20.606 -10.345 -3.335 1.00 95.38 93 LEU A N 1
ATOM 756 C CA . LEU A 1 93 ? -19.413 -10.949 -3.905 1.00 95.38 93 LEU A CA 1
ATOM 757 C C . LEU A 1 93 ? -19.638 -12.425 -4.254 1.00 95.38 93 LEU A C 1
ATOM 759 O O . LEU A 1 93 ? -19.750 -13.281 -3.374 1.00 95.38 93 LEU A O 1
ATOM 763 N N . GLY A 1 94 ? -19.626 -12.730 -5.553 1.00 93.25 94 GLY A N 1
ATOM 764 C CA . GLY A 1 94 ? -19.564 -14.104 -6.049 1.00 93.25 94 GLY A CA 1
ATOM 765 C C . GLY A 1 94 ? -18.239 -14.779 -5.676 1.00 93.25 94 GLY A C 1
ATOM 766 O O . GLY A 1 94 ? -17.179 -14.159 -5.739 1.00 93.25 94 GLY A O 1
ATOM 767 N N . LYS A 1 95 ? -18.293 -16.055 -5.281 1.00 93.50 95 LYS A N 1
ATOM 768 C CA . LYS A 1 95 ? -17.113 -16.874 -4.957 1.00 93.50 95 LYS A CA 1
ATOM 769 C C . LYS A 1 95 ? -16.833 -17.872 -6.094 1.00 93.50 95 LYS A C 1
ATOM 771 O O . LYS A 1 95 ? -17.794 -18.344 -6.699 1.00 93.50 95 LYS A O 1
ATOM 776 N N . PRO A 1 96 ? -15.563 -18.247 -6.351 1.00 95.25 96 PRO A N 1
ATOM 777 C CA . PRO A 1 96 ? -14.345 -17.860 -5.626 1.00 95.25 96 PRO A CA 1
ATOM 778 C C . PRO A 1 96 ? -13.870 -16.429 -5.928 1.00 95.25 96 PRO A C 1
ATOM 780 O O . PRO A 1 96 ? -14.065 -15.919 -7.026 1.00 95.25 96 PRO A O 1
ATOM 783 N N . LEU A 1 97 ? -13.198 -15.802 -4.953 1.00 97.50 97 LEU A N 1
ATOM 784 C CA . LEU A 1 97 ? -12.541 -14.501 -5.124 1.00 97.50 97 LEU A CA 1
ATOM 785 C C . LEU A 1 97 ? -11.057 -14.702 -5.434 1.00 97.50 97 LEU A C 1
ATOM 787 O O . LEU A 1 97 ? -10.357 -15.391 -4.694 1.00 97.50 97 LEU A O 1
ATOM 791 N N . LYS A 1 98 ? -10.579 -14.074 -6.509 1.00 98.06 98 LYS A N 1
ATOM 792 C CA . LYS A 1 98 ? -9.167 -14.073 -6.911 1.00 98.06 98 LYS A CA 1
ATOM 793 C C . LYS A 1 98 ? -8.717 -12.635 -7.096 1.00 98.06 98 LYS A C 1
ATOM 795 O O . LYS A 1 98 ? -8.957 -12.041 -8.142 1.00 98.06 98 LYS A O 1
ATOM 800 N N . TRP A 1 99 ? -8.111 -12.063 -6.066 1.00 98.19 99 TRP A N 1
ATOM 801 C CA . TRP A 1 99 ? -7.713 -10.656 -6.045 1.00 98.19 99 TRP A CA 1
ATOM 802 C C . TRP A 1 99 ? -6.215 -10.508 -5.821 1.00 98.19 99 TRP A C 1
ATOM 804 O O . TRP A 1 99 ? -5.625 -11.288 -5.074 1.00 98.19 99 TRP A O 1
ATOM 814 N N . PHE A 1 10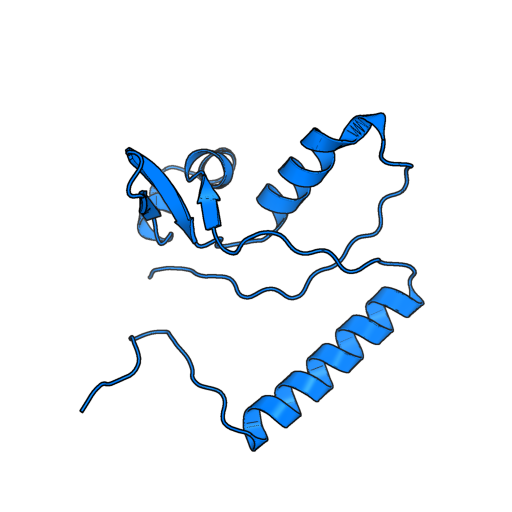0 ? -5.608 -9.508 -6.454 1.00 98.44 100 PHE A N 1
ATOM 815 C CA . PHE A 1 100 ? -4.206 -9.154 -6.244 1.00 98.44 100 PHE A CA 1
ATOM 816 C C . PHE A 1 100 ? -4.040 -7.639 -6.104 1.00 98.44 100 PHE A C 1
ATOM 818 O O . PHE A 1 100 ? -4.929 -6.867 -6.460 1.00 98.44 100 PHE A O 1
ATOM 825 N N . SER A 1 101 ? -2.906 -7.205 -5.560 1.00 97.81 101 SER A N 1
ATOM 826 C CA . SER A 1 101 ? -2.566 -5.787 -5.452 1.00 97.81 101 SER A CA 1
ATOM 827 C C . SER A 1 101 ? -1.054 -5.602 -5.388 1.00 97.81 101 SER A C 1
ATOM 829 O O . SER A 1 101 ? -0.332 -6.517 -4.992 1.00 97.81 101 SER A O 1
ATOM 831 N N . ILE A 1 102 ? -0.585 -4.409 -5.752 1.00 97.06 102 ILE A N 1
ATOM 832 C CA . ILE A 1 102 ? 0.817 -3.982 -5.618 1.00 97.06 102 ILE A CA 1
ATOM 833 C C . ILE A 1 102 ? 0.929 -2.564 -5.017 1.00 97.06 102 ILE A C 1
ATOM 835 O O . ILE A 1 102 ? 1.561 -1.683 -5.617 1.00 97.06 102 ILE A O 1
ATOM 839 N N . PRO A 1 103 ? 0.304 -2.288 -3.851 1.00 93.31 103 PRO A N 1
ATOM 840 C CA . PRO A 1 103 ? 0.341 -0.967 -3.248 1.00 93.31 103 PRO A CA 1
ATOM 841 C C . PRO A 1 103 ? 1.672 -0.723 -2.521 1.00 93.31 103 PRO A C 1
ATOM 843 O O . PRO A 1 103 ? 2.501 -1.614 -2.339 1.00 93.31 103 PRO A O 1
ATOM 846 N N . ARG A 1 104 ? 1.894 0.529 -2.109 1.00 95.38 104 ARG A N 1
ATOM 847 C CA . ARG A 1 104 ? 2.984 0.869 -1.185 1.00 95.38 104 ARG A CA 1
ATOM 848 C C . ARG A 1 104 ? 2.526 0.614 0.249 1.00 95.38 104 ARG A C 1
ATOM 850 O O . ARG A 1 104 ? 1.422 1.021 0.602 1.00 95.38 104 ARG A O 1
ATOM 857 N N . HIS A 1 105 ? 3.408 0.031 1.050 1.00 95.19 105 HIS A N 1
ATOM 858 C CA . HIS A 1 105 ? 3.210 -0.213 2.476 1.00 95.19 105 HIS A CA 1
ATOM 859 C C . HIS A 1 105 ? 4.283 0.485 3.307 1.00 95.19 105 HIS A C 1
ATOM 861 O O . HIS A 1 105 ? 5.320 0.886 2.768 1.00 95.19 105 HIS A O 1
ATOM 867 N N . TRP A 1 106 ? 4.006 0.648 4.599 1.00 95.50 106 TRP A N 1
ATOM 868 C CA 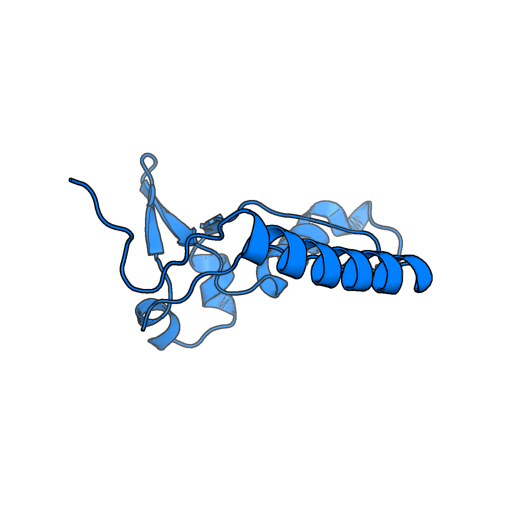. TRP A 1 106 ? 4.786 1.489 5.500 1.00 95.50 106 TRP A CA 1
ATOM 869 C C . TRP A 1 106 ? 5.029 0.794 6.837 1.00 95.50 106 TRP A C 1
ATOM 871 O O . TRP A 1 106 ? 4.092 0.288 7.441 1.00 95.50 106 TRP A O 1
ATOM 881 N N . ARG A 1 107 ? 6.272 0.827 7.317 1.00 93.00 107 ARG A N 1
ATOM 882 C CA . ARG A 1 107 ? 6.673 0.336 8.640 1.00 93.00 107 ARG A CA 1
ATOM 883 C C . ARG A 1 107 ? 7.626 1.345 9.275 1.00 93.00 107 ARG A C 1
ATOM 885 O O . ARG A 1 107 ? 8.376 1.999 8.547 1.00 93.00 107 ARG A O 1
ATOM 892 N N . TYR A 1 108 ? 7.558 1.473 10.590 1.00 91.69 108 TYR A N 1
ATOM 893 C CA . TYR A 1 108 ? 8.481 2.237 11.417 1.00 91.69 108 TYR A CA 1
ATOM 894 C C . TYR A 1 108 ? 9.412 1.265 12.157 1.00 91.69 108 TYR A C 1
ATOM 896 O O . TYR A 1 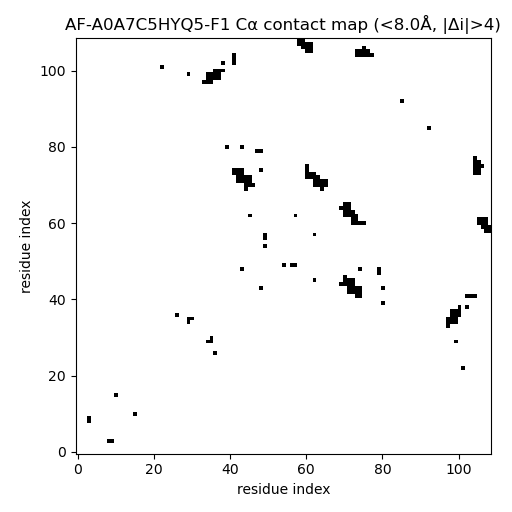108 ? 8.968 0.202 12.576 1.00 91.69 108 TYR A O 1
ATOM 904 N N . GLU A 1 109 ? 10.697 1.601 12.258 1.00 84.38 109 GLU A N 1
ATOM 905 C CA . GLU A 1 109 ? 11.739 0.830 12.958 1.00 84.38 109 GLU A CA 1
ATOM 906 C C . GLU A 1 109 ? 12.710 1.795 13.649 1.00 84.38 109 GLU A C 1
ATOM 908 O O . GLU A 1 109 ? 12.974 2.882 13.068 1.00 84.38 109 GLU A O 1
#

Foldseek 3Di:
DDDDDPPDDDADPVNVVVVVVVVVVVVVVLVVVVADEDDDDQKDQPCLVCVVPDPCQVQWWAWDADPVRGIMTGAQDCVSVVVVVCVVCVVPDDDDHHYDYDDDHGTHD

Sequence (109 aa):
MFQRLRGTRDFYPEEMAARNKVFKIIRETAERYGFVEIVSPAIESFDLIAKKSGEDI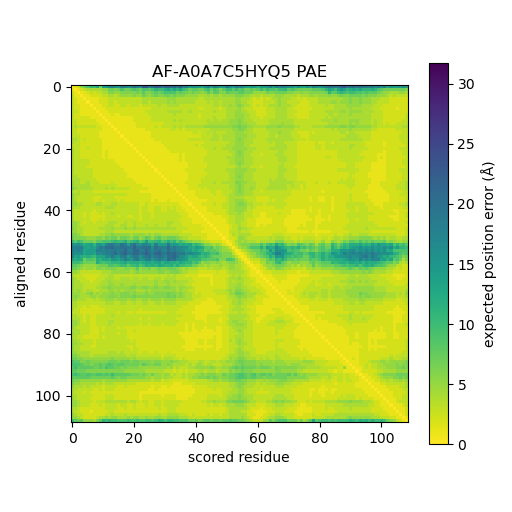REEIYAFEDKGGRTICLIPEFTPSVSRMIANRQKELGKPLKWFSIPRHWRYE

Secondary structure (DSSP, 8-state):
---PPTT-----HHHHHHHHHHHHHHHHHHHHTT-EE----SEEEHHHHHTTS-GGGGTTS-EEE-TTS-EEEE-S-SHHHHHHHHHHHTTT--SS--EE---------

Solvent-accessible surface area (backbone atoms only — not comparable to full-atom values): 6825 Å² total; per-residue (Å²): 136,90,78,83,60,88,96,64,84,87,69,54,75,70,58,40,50,57,50,48,55,52,51,48,53,53,49,57,53,40,46,75,72,65,31,44,83,56,86,76,72,63,56,44,53,39,68,65,59,46,73,85,39,64,88,69,48,64,73,35,38,53,63,47,70,47,102,82,74,45,59,27,20,44,34,63,64,60,65,58,59,52,52,51,56,46,66,77,40,56,89,77,56,72,80,85,80,49,73,43,70,88,79,83,63,38,73,41,131

Nearest PDB structures (foldseek):
  4yrp-assembly1_A  TM=9.267E-01  e=5.872E-10  Trypanosoma cruzi strain CL Brener
  4yrg-assembly1_A-2  TM=9.263E-01  e=7.690E-10  Trypanosoma cruzi strain CL Brener
  4yrk-assembly1_A  TM=9.270E-01  e=9.414E-10  Trypanosoma cruzi strain CL Brener
  4yrk-assembly1_B-2  TM=9.272E-01  e=9.414E-10  Trypanosoma cruzi strain CL Brener
  4yrp-assembly1_B-2  TM=9.277E-01  e=1.077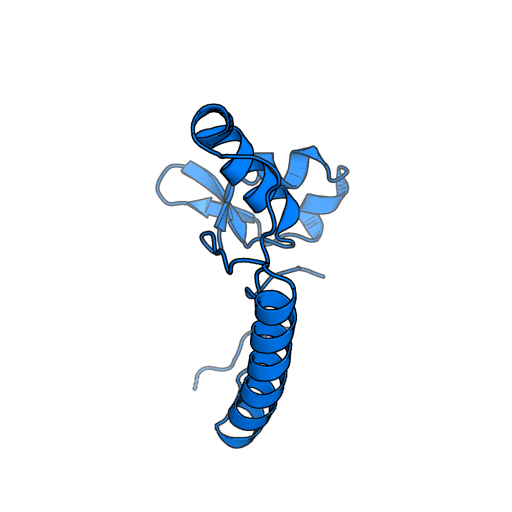E-09  Trypanosoma cruzi strain CL Brener

Radius of gyration: 16.79 Å; Cα contacts (8 Å, |Δi|>4): 96; chains: 1; bounding box: 40×41×39 Å